Protein 6LTZ (pdb70)

Structure (mmCIF, N/CA/C/O backbone):
data_6LTZ
#
_entry.id   6LTZ
#
_cell.length_a   84.232
_cell.length_b   84.232
_cell.length_c   61.428
_cell.angle_alpha   90.000
_cell.angle_beta   90.000
_cell.angle_gamma   90.000
#
_symmetry.space_group_name_H-M   'I 4'
#
loop_
_entity.id
_entity.type
_entity.pdbx_description
1 polymer 'Putative antitoxin HigA3'
2 non-polymer GLYCEROL
3 non-polymer '4-(2-HYDROXYETHYL)-1-PIPERAZINE ETHANESULFONIC ACID'
4 non-polymer DI(HYDROXYETHYL)ETHER
5 water water
#
loop_
_atom_site.group_PDB
_atom_site.id
_atom_site.type_symbol
_atom_site.label_atom_id
_atom_site.label_alt_id
_atom_site.label_comp_id
_atom_site.label_asym_id
_atom_site.label_entity_id
_atom_site.label_seq_id
_atom_site.pdbx_PDB_ins_code
_atom_site.Cartn_x
_atom_site.Cartn_y
_atom_site.Cartn_z
_atom_site.occupancy
_atom_site.B_iso_or_equiv
_atom_site.auth_seq_id
_atom_site.auth_comp_id
_atom_site.auth_asym_id
_atom_site.auth_atom_id
_atom_site.pdbx_PDB_model_num
ATOM 1 N N . VAL A 1 36 ? -26.770 -35.543 14.524 1.00 77.59 36 VAL A N 1
ATOM 2 C CA . VAL A 1 36 ? -25.543 -34.760 14.464 1.00 81.48 36 VAL A CA 1
ATOM 3 C C . VAL A 1 36 ? -25.728 -33.530 13.567 1.00 84.56 36 VAL A C 1
ATOM 4 O O . VAL A 1 36 ? -24.944 -32.580 13.631 1.00 81.91 36 VAL A O 1
ATOM 8 N N . LEU A 1 37 ? -26.775 -33.553 12.742 1.00 88.83 37 LEU A N 1
ATOM 9 C CA . LEU A 1 37 ? -27.156 -32.403 11.917 1.00 88.96 37 LEU A CA 1
ATOM 10 C C . LEU A 1 37 ? -28.561 -31.919 12.259 1.00 87.67 37 LEU A C 1
ATOM 11 O O . LEU A 1 37 ? -29.449 -32.732 12.515 1.00 89.27 37 LEU A O 1
ATOM 16 N N . ALA A 1 38 ? -28.780 -30.606 12.251 1.00 80.39 38 ALA A N 1
ATOM 17 C CA . ALA A 1 38 ? -30.107 -30.087 12.590 1.00 77.24 38 ALA A CA 1
ATOM 18 C C . ALA A 1 38 ? -30.440 -28.785 11.870 1.00 85.84 38 ALA A C 1
ATOM 19 O O . ALA A 1 38 ? -29.858 -27.736 12.136 1.00 88.03 38 ALA A O 1
ATOM 21 N N . HIS A 1 39 ? -31.408 -28.872 10.972 1.00 85.07 39 HIS A N 1
ATOM 22 C CA . HIS A 1 39 ? -31.908 -27.725 10.242 1.00 90.88 39 HIS A CA 1
ATOM 23 C C . HIS A 1 39 ? -32.578 -26.695 11.156 1.00 87.58 39 HIS A C 1
ATOM 24 O O . HIS A 1 39 ? -32.546 -25.497 10.875 1.00 84.59 39 HIS A O 1
ATOM 31 N N . ARG A 1 40 ? -33.122 -27.172 12.274 1.00 80.94 40 ARG A N 1
ATOM 32 C CA . ARG A 1 40 ? -33.921 -26.357 13.188 1.00 73.59 40 ARG A CA 1
ATOM 33 C C . ARG A 1 40 ? -33.386 -26.356 14.640 1.00 63.69 40 ARG A C 1
ATOM 34 O O . ARG A 1 40 ? -32.875 -27.372 15.113 1.00 57.37 40 ARG A O 1
ATOM 42 N N . LEU A 1 41 ? -33.516 -25.240 15.358 1.00 54.97 41 LEU A N 1
ATOM 43 C CA . LEU A 1 41 ? -33.122 -25.232 16.768 1.00 47.14 41 LEU A CA 1
ATOM 44 C C . LEU A 1 41 ? -34.017 -26.174 17.573 1.00 45.21 41 LEU A C 1
ATOM 45 O O . LEU A 1 41 ? -33.554 -26.856 18.485 1.00 43.89 41 LEU A O 1
ATOM 50 N N . ALA A 1 42 ? -35.297 -26.213 17.216 1.00 42.51 42 ALA A N 1
ATOM 51 C CA . ALA A 1 42 ? -36.275 -27.052 17.904 1.00 44.68 42 ALA A CA 1
ATOM 52 C C . ALA A 1 42 ? -35.900 -28.536 17.873 1.00 42.54 42 ALA A C 1
ATOM 53 O O . ALA A 1 42 ? -36.072 -29.241 18.868 1.00 43.54 42 ALA A O 1
ATOM 55 N N . GLU A 1 43 ? -35.398 -28.997 16.728 1.00 48.54 43 GLU A N 1
ATOM 56 C CA . GLU A 1 43 ? -34.926 -30.374 16.558 1.00 44.42 43 GLU A CA 1
ATOM 57 C C . GLU A 1 43 ? -33.923 -30.745 17.636 1.00 51.30 43 GLU A C 1
ATOM 58 O O . GLU A 1 43 ? -34.004 -31.806 18.263 1.00 40.30 43 GLU A O 1
ATOM 64 N N . ILE A 1 44 ? -32.965 -29.844 17.812 1.00 40.41 44 ILE A N 1
ATOM 65 C CA . ILE A 1 44 ? -31.917 -29.960 18.808 1.00 52.34 44 ILE A CA 1
ATOM 66 C C . ILE A 1 44 ? -32.499 -30.066 20.216 1.00 49.09 44 ILE A C 1
ATOM 67 O O . ILE A 1 44 ? -32.166 -30.984 20.963 1.00 43.75 44 ILE A O 1
ATOM 72 N N . ARG A 1 45 ? -33.379 -29.132 20.562 1.00 35.01 45 ARG A N 1
ATOM 73 C CA . ARG A 1 45 ? -34.004 -29.110 21.882 1.00 30.66 45 ARG A CA 1
ATOM 74 C C . ARG A 1 45 ? -34.710 -30.429 22.183 1.00 33.13 45 ARG A C 1
ATOM 75 O O . ARG A 1 45 ? -34.509 -31.021 23.242 1.00 37.42 45 ARG A O 1
ATOM 83 N N .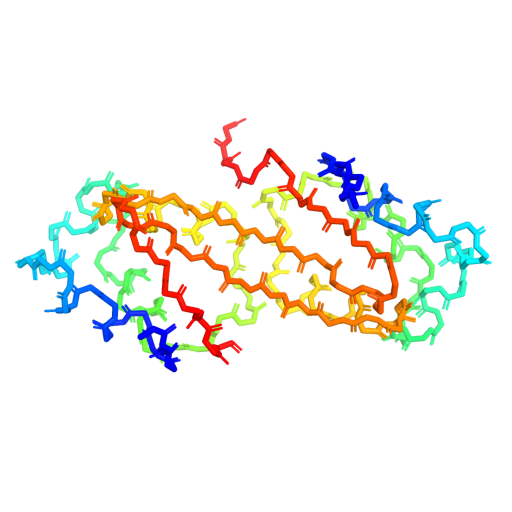 LYS A 1 46 ? -35.508 -30.902 21.231 1.00 32.69 46 LYS A N 1
ATOM 84 C CA . LYS A 1 46 ? -36.355 -32.074 21.445 1.00 42.45 46 LYS A CA 1
ATOM 85 C C . LYS A 1 46 ? -35.587 -33.395 21.532 1.00 47.47 46 LYS A C 1
ATOM 86 O O . LYS A 1 46 ? -36.078 -34.361 22.113 1.00 50.28 46 LYS A O 1
ATOM 92 N N . ALA A 1 47 ? -34.387 -33.439 20.964 1.00 47.83 47 ALA A N 1
ATOM 93 C CA . ALA A 1 47 ? -33.612 -34.678 20.939 1.00 51.95 47 ALA A CA 1
ATOM 94 C C . ALA A 1 47 ? -32.652 -34.779 22.118 1.00 51.91 47 ALA A C 1
ATOM 95 O O . ALA A 1 47 ? -32.220 -35.872 22.490 1.00 52.86 47 ALA A O 1
ATOM 97 N N . LEU A 1 48 ? -32.332 -33.612 22.676 1.00 48.31 48 LEU A N 1
ATOM 98 C CA . LEU A 1 48 ? -31.288 -33.548 23.723 1.00 51.16 48 LEU A CA 1
ATOM 99 C C . LEU A 1 48 ? -31.822 -33.388 25.136 1.00 53.62 48 LEU A C 1
ATOM 100 O O . LEU A 1 48 ? -31.050 -32.970 26.022 1.00 42.45 48 LEU A O 1
ATOM 105 N N . GLY A 1 49 ? -33.083 -33.707 25.327 1.00 43.28 49 GLY A N 1
ATOM 106 C CA . GLY A 1 49 ? -33.687 -33.566 26.632 1.00 37.22 49 GLY A CA 1
ATOM 107 C C . GLY A 1 49 ? -35.156 -33.261 26.482 1.00 34.02 49 GLY A C 1
ATOM 108 O O . GLY A 1 49 ? -35.735 -33.462 25.414 1.00 31.35 49 GLY A O 1
ATOM 109 N N . HIS A 1 50 ? -35.754 -32.758 27.552 1.00 25.28 50 HIS A N 1
ATOM 110 C CA . HIS A 1 50 ? -37.198 -32.604 27.597 1.00 23.96 50 HIS A CA 1
ATOM 111 C C . HIS A 1 50 ? -37.612 -31.175 27.893 1.00 25.21 50 HIS A C 1
ATOM 112 O O . HIS A 1 50 ? -38.733 -30.926 28.326 1.00 26.67 50 HIS A O 1
ATOM 119 N N . ALA A 1 51 ? -36.710 -30.232 27.645 1.00 23.62 51 ALA A N 1
ATOM 120 C CA . ALA A 1 51 ? -37.034 -28.826 27.850 1.00 22.74 51 ALA A CA 1
ATOM 121 C C . ALA A 1 51 ? -38.067 -28.368 26.832 1.00 23.60 51 ALA A C 1
ATOM 122 O O . ALA A 1 51 ? -37.942 -28.649 25.638 1.00 26.43 51 ALA A O 1
ATOM 124 N N . ARG A 1 52 ? -39.092 -27.673 27.317 1.00 22.62 52 ARG A N 1
ATOM 125 C CA . ARG A 1 52 ? -40.093 -27.061 26.455 1.00 19.99 52 ARG A CA 1
ATOM 126 C C . ARG A 1 52 ? -39.724 -25.605 26.233 1.00 23.88 52 ARG A C 1
ATOM 127 O O . ARG A 1 52 ? -38.787 -25.105 26.853 1.00 25.59 52 ARG A O 1
ATOM 135 N N . GLN A 1 53 ? -40.469 -24.918 25.373 1.00 23.02 53 GLN A N 1
ATOM 136 C CA . GLN A 1 53 ? -40.134 -23.546 25.003 1.00 24.22 53 GLN A CA 1
ATOM 137 C C . GLN A 1 53 ? -40.140 -22.595 26.186 1.00 26.90 53 GLN A C 1
ATOM 138 O O . GLN A 1 53 ? -39.271 -21.733 26.292 1.00 25.50 53 GLN A O 1
ATOM 144 N N . ALA A 1 54 ? -41.118 -22.749 27.074 1.00 24.11 54 ALA A N 1
ATOM 145 C CA . ALA A 1 54 ? -41.192 -21.910 28.263 1.00 29.03 54 ALA A CA 1
ATOM 146 C C . ALA A 1 54 ? -40.050 -22.213 29.235 1.00 23.10 54 ALA A C 1
ATOM 147 O O . ALA A 1 54 ? -39.612 -21.333 29.969 1.00 24.23 54 ALA A O 1
ATOM 149 N N . ASP A 1 55 ? -39.579 -23.457 29.254 1.00 23.44 55 ASP A N 1
ATOM 150 C CA . ASP A 1 55 ? -38.431 -23.804 30.094 1.00 29.19 55 ASP A CA 1
ATOM 151 C C . ASP A 1 55 ? -37.194 -23.041 29.629 1.00 23.49 55 ASP A C 1
ATOM 152 O O . ASP A 1 55 ? -36.497 -22.421 30.435 1.00 24.09 55 ASP A O 1
ATOM 157 N N . VAL A 1 56 ? -36.940 -23.084 28.324 1.00 26.02 56 VAL A N 1
ATOM 158 C CA . VAL A 1 56 ? -35.802 -22.383 27.729 1.00 22.61 56 VAL A CA 1
ATOM 159 C C . VAL A 1 56 ? -35.918 -20.870 27.894 1.00 26.78 56 VAL A C 1
ATOM 160 O O . VAL A 1 56 ? -34.934 -20.199 28.214 1.00 27.67 56 VAL A O 1
ATOM 164 N N . ALA A 1 57 ? -37.118 -20.333 27.687 1.00 25.39 57 ALA A N 1
ATOM 165 C CA . ALA A 1 57 ? -37.334 -18.897 27.842 1.00 30.78 57 ALA A CA 1
ATOM 166 C C . ALA A 1 57 ? -36.989 -18.442 29.258 1.00 27.09 57 ALA A C 1
ATOM 167 O O . ALA A 1 57 ? -36.371 -17.394 29.449 1.00 31.69 57 ALA A O 1
ATOM 169 N N . ALA A 1 58 ? -37.390 -19.236 30.247 1.00 24.47 58 ALA A N 1
ATOM 170 C CA . ALA A 1 58 ? -37.107 -18.910 31.640 1.00 25.25 58 ALA A CA 1
ATOM 171 C C . ALA A 1 58 ? -35.607 -18.960 31.916 1.00 25.73 58 ALA A C 1
ATOM 172 O O . ALA A 1 58 ? -35.067 -18.106 32.615 1.00 27.10 58 ALA A O 1
ATOM 174 N N . LEU A 1 59 ? -34.942 -19.964 31.359 1.00 25.30 59 LEU A N 1
ATOM 175 C CA . LEU A 1 59 ? -33.507 -20.127 31.557 1.00 25.03 59 LEU A CA 1
ATOM 176 C C . LEU A 1 59 ? -32.724 -18.979 30.932 1.00 27.59 59 LEU A C 1
ATOM 177 O O . LEU A 1 59 ? -31.737 -18.516 31.504 1.00 27.50 59 LEU A O 1
ATOM 182 N N . MET A 1 60 ? -33.176 -18.519 29.768 1.00 25.25 60 MET A N 1
ATOM 183 C CA . MET A 1 60 ? -32.540 -17.412 29.052 1.00 27.84 60 MET A CA 1
ATOM 184 C C . MET A 1 60 ? -32.934 -16.046 29.605 1.00 35.35 60 MET A C 1
ATOM 185 O O . MET A 1 60 ? -32.287 -15.039 29.316 1.00 35.72 60 MET A O 1
ATOM 190 N N . GLY A 1 61 ? -34.011 -16.010 30.378 1.00 30.74 61 GLY A N 1
ATOM 191 C CA . GLY A 1 61 ? -34.563 -14.752 30.845 1.00 35.43 61 GLY A CA 1
ATOM 192 C C . GLY A 1 61 ? -35.110 -13.906 29.708 1.00 47.34 61 GLY A C 1
ATOM 193 O O . GLY A 1 61 ? -34.932 -12.689 29.691 1.00 46.50 61 GLY A O 1
ATOM 194 N N . VAL A 1 62 ? -35.764 -14.553 28.745 1.00 40.42 62 VAL A N 1
ATOM 195 C CA . VAL A 1 62 ? -36.383 -13.846 27.627 1.00 39.77 62 VAL A CA 1
ATOM 196 C C . VAL A 1 62 ? -37.831 -14.282 27.439 1.00 49.91 62 VAL A C 1
ATOM 197 O O . VAL A 1 62 ? -38.301 -15.220 28.087 1.00 37.15 62 VAL A O 1
ATOM 201 N N . SER A 1 63 ? -38.528 -13.592 26.542 1.00 49.85 63 SER A N 1
ATOM 202 C CA . SER A 1 63 ? -39.907 -13.922 26.205 1.00 51.75 63 SER A CA 1
ATOM 203 C C . SER A 1 63 ? -40.003 -15.289 25.542 1.00 38.47 63 SER A C 1
ATOM 204 O O . SER A 1 63 ? -39.064 -15.736 24.887 1.00 43.61 63 SER A O 1
ATOM 207 N N . GLN A 1 64 ? -41.145 -15.948 25.700 1.00 46.09 64 GLN A N 1
ATOM 208 C CA . GLN A 1 64 ? -41.411 -17.162 24.941 1.00 45.73 64 GLN A CA 1
ATOM 209 C C . GLN A 1 64 ? -41.568 -16.829 23.466 1.00 36.30 64 GLN A C 1
ATOM 210 O O . GLN A 1 64 ? -41.291 -17.658 22.599 1.00 40.82 64 GLN A O 1
ATOM 216 N N . ALA A 1 65 ? -42.014 -15.607 23.191 1.00 45.07 65 ALA A N 1
ATOM 217 C CA . ALA A 1 65 ? -42.133 -15.128 21.823 1.00 47.92 65 ALA A CA 1
ATOM 218 C C . ALA A 1 65 ? -40.771 -15.154 21.143 1.00 47.85 65 ALA A C 1
ATOM 219 O O . ALA A 1 65 ? -40.622 -15.709 20.052 1.00 49.24 65 ALA A O 1
ATOM 221 N N . ARG A 1 66 ? -39.776 -14.568 21.804 1.00 48.43 66 ARG A N 1
ATOM 222 C CA . ARG A 1 66 ? -38.413 -14.559 21.288 1.00 46.86 66 ARG A CA 1
ATOM 223 C C . ARG A 1 66 ? -37.913 -15.977 21.026 1.00 40.45 66 ARG A C 1
ATOM 224 O O . ARG A 1 66 ? -37.307 -16.243 19.990 1.00 44.85 66 ARG A O 1
ATOM 232 N N . VAL A 1 67 ? -38.182 -16.890 21.957 1.00 40.31 67 VAL A N 1
ATOM 233 C CA . VAL A 1 67 ? -37.758 -18.278 21.795 1.00 34.85 67 VAL A CA 1
ATOM 234 C C . VAL A 1 67 ? -38.492 -18.910 20.619 1.00 34.88 67 VAL A C 1
ATOM 235 O O . VAL A 1 67 ? -37.917 -19.680 19.850 1.00 32.23 67 VAL A O 1
ATOM 239 N N . SER A 1 68 ? -39.767 -18.567 20.485 1.00 43.97 68 SER A N 1
ATOM 240 C CA . SER A 1 68 ? -40.579 -19.082 19.395 1.00 40.88 68 SER A CA 1
ATOM 241 C C . SER A 1 68 ? -40.022 -18.606 18.058 1.00 37.57 68 SER A C 1
ATOM 242 O O . SER A 1 68 ? -39.866 -19.394 17.126 1.00 40.52 68 SER A O 1
ATOM 245 N N . LYS A 1 69 ? -39.703 -17.319 17.974 1.00 46.56 69 LYS A N 1
ATOM 246 C CA . LYS A 1 69 ? -39.130 -16.770 16.749 1.00 50.87 69 LYS A CA 1
ATOM 247 C C . LYS A 1 69 ? -37.761 -17.372 16.458 1.00 42.99 69 LYS A C 1
ATOM 248 O O . LYS A 1 69 ? -37.390 -17.545 15.301 1.00 54.43 69 LYS A O 1
ATOM 254 N N . LEU A 1 70 ? -37.018 -17.698 17.511 1.00 41.70 70 LEU A N 1
ATOM 255 C CA . LEU A 1 70 ? -35.721 -18.349 17.363 1.00 39.39 70 LEU A CA 1
ATOM 256 C C . LEU A 1 70 ? -35.845 -19.704 16.682 1.00 52.62 70 LEU A C 1
ATOM 257 O O . LEU A 1 70 ? -35.063 -20.044 15.793 1.00 47.97 70 LEU A O 1
ATOM 262 N N . GLU A 1 71 ? -36.829 -20.483 17.114 1.00 42.21 71 GLU A N 1
ATOM 263 C CA . GLU A 1 71 ? -36.958 -21.856 16.651 1.00 46.11 71 GLU A CA 1
ATOM 264 C C . GLU A 1 71 ? -37.721 -21.952 15.339 1.00 42.20 71 GLU A C 1
ATOM 265 O O . GLU A 1 71 ? -37.623 -22.952 14.631 1.00 58.38 71 GLU A O 1
ATOM 271 N N . SER A 1 72 ? -38.479 -20.911 15.016 1.00 43.95 72 SER A N 1
ATOM 272 C CA . SER A 1 72 ? -39.299 -20.928 13.811 1.00 64.32 72 SER A CA 1
ATOM 273 C C . SER A 1 72 ? -38.683 -20.076 12.712 1.00 63.13 72 SER A C 1
ATOM 274 O O . SER A 1 72 ? -38.468 -20.544 11.593 1.00 68.68 72 SER A O 1
ATOM 277 N N . GLY A 1 73 ? -38.395 -18.823 13.045 1.00 50.92 73 GLY A N 1
ATOM 278 C CA . GLY A 1 73 ? -37.939 -17.858 12.067 1.00 66.27 73 GLY A CA 1
ATOM 279 C C . GLY A 1 73 ? -36.548 -18.107 11.524 1.00 57.62 73 GLY A C 1
ATOM 280 O O . GLY A 1 73 ? -35.873 -19.068 11.889 1.00 63.17 73 GLY A O 1
ATOM 281 N N . ASP A 1 74 ? -36.127 -17.222 10.632 1.00 62.92 74 ASP A N 1
ATOM 282 C CA . ASP A 1 74 ? -34.795 -17.269 10.056 1.00 63.66 74 ASP A CA 1
ATOM 283 C C . ASP A 1 74 ? -33.785 -16.622 11.004 1.00 53.96 74 ASP A C 1
ATOM 284 O O . ASP A 1 74 ? -34.044 -15.559 11.570 1.00 53.40 74 ASP A O 1
ATOM 289 N N . LEU A 1 75 ? -32.639 -17.274 11.181 1.00 42.61 75 LEU A N 1
ATOM 290 C CA . LEU A 1 75 ? -31.648 -16.842 12.163 1.00 44.15 75 LEU A CA 1
ATOM 291 C C . LEU A 1 75 ? -30.671 -15.782 11.659 1.00 41.79 75 LEU A C 1
ATOM 292 O O . LEU A 1 75 ? -29.693 -15.480 12.339 1.00 33.48 75 LEU A O 1
ATOM 297 N N . SER A 1 76 ? -30.927 -15.221 10.480 1.00 37.00 76 SER A N 1
ATOM 298 C CA . SER A 1 76 ? -29.992 -14.277 9.871 1.00 36.41 76 SER A CA 1
ATOM 299 C C . SER A 1 76 ? -29.762 -13.040 10.722 1.00 29.78 76 SER A C 1
ATOM 300 O O . SER A 1 76 ? -28.665 -12.488 10.727 1.00 32.61 76 SER A O 1
ATOM 303 N N . HIS A 1 77 ? -30.792 -12.595 11.436 1.00 25.38 77 HIS A N 1
ATOM 304 C CA . HIS A 1 77 ? -30.663 -11.382 12.229 1.00 25.21 77 HIS A CA 1
ATOM 305 C C . HIS A 1 77 ? -30.536 -11.691 13.722 1.00 29.03 77 HIS A C 1
ATOM 306 O O . HIS A 1 77 ? -30.677 -10.809 14.567 1.00 37.02 77 HIS A O 1
ATOM 313 N N . THR A 1 78 ? -30.244 -12.946 14.034 1.00 28.50 78 THR A N 1
ATOM 314 C CA . THR A 1 78 ? -30.027 -13.359 15.419 1.00 28.13 78 THR A CA 1
ATOM 315 C C . THR A 1 78 ? -28.577 -13.113 15.831 1.00 26.31 78 THR A C 1
ATOM 316 O O . THR A 1 78 ? -27.650 -13.515 15.124 1.00 24.08 78 THR A O 1
ATOM 320 N N . GLU A 1 79 ? -28.3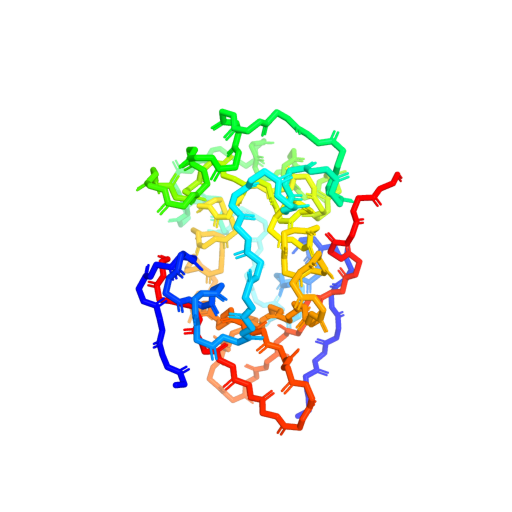81 -12.440 16.964 1.00 22.29 79 GLU A N 1
ATOM 321 C CA . GLU A 1 79 ? -27.033 -12.169 17.458 1.00 29.51 79 GLU A CA 1
ATOM 322 C C . GLU A 1 79 ? -26.361 -13.447 17.957 1.00 28.74 79 GLU A C 1
ATOM 323 O O . GLU A 1 79 ? -27.024 -14.339 18.490 1.00 23.27 79 GLU A O 1
ATOM 329 N N . LEU A 1 80 ? -25.045 -13.526 17.784 1.00 20.77 80 LEU A N 1
ATOM 330 C CA . LEU A 1 80 ? -24.272 -14.679 18.245 1.00 21.11 80 LEU A CA 1
ATOM 331 C C . LEU A 1 80 ? -24.525 -14.976 19.720 1.00 23.42 80 LEU A C 1
ATOM 332 O O . LEU A 1 80 ? -24.682 -16.133 20.109 1.00 24.06 80 LEU A O 1
ATOM 337 N N . GLY A 1 81 ? -24.561 -13.922 20.533 1.00 25.25 81 GLY A N 1
ATOM 338 C CA . GLY A 1 81 ? -24.771 -14.066 21.962 1.00 26.12 81 GLY A CA 1
ATOM 339 C C . GLY A 1 81 ? -26.128 -14.640 22.316 1.00 26.54 81 GLY A C 1
ATOM 340 O O . GLY A 1 81 ? -26.291 -15.264 23.361 1.00 25.65 81 GLY A O 1
ATOM 341 N N . THR A 1 82 ? -27.112 -14.421 21.451 1.00 24.19 82 THR A N 1
ATOM 342 C CA . THR A 1 82 ? -28.446 -14.964 21.678 1.00 25.86 82 THR A CA 1
ATOM 343 C C . THR A 1 82 ? -28.451 -16.462 21.409 1.00 26.00 82 THR A C 1
ATOM 344 O O . THR A 1 82 ? -29.015 -17.244 22.181 1.00 23.12 82 THR A O 1
ATOM 348 N N . LEU A 1 83 ? -27.794 -16.866 20.326 1.00 21.39 83 LEU A N 1
ATOM 349 C CA . LEU A 1 83 ? -27.634 -18.281 20.032 1.00 19.09 83 LEU A CA 1
ATOM 350 C C . LEU A 1 83 ? -26.814 -18.960 21.129 1.00 27.37 83 LEU A C 1
ATOM 351 O O . LEU A 1 83 ? -27.101 -20.093 21.517 1.00 21.04 83 LEU A O 1
ATOM 356 N N . GLN A 1 84 ? -25.799 -18.263 21.632 1.00 23.16 84 GLN A N 1
ATOM 357 C CA . GLN A 1 84 ? -24.968 -18.808 22.710 1.00 24.69 84 GLN A CA 1
ATOM 358 C C . GLN A 1 84 ? -25.827 -19.119 23.934 1.00 21.67 84 GLN A C 1
ATOM 359 O O . GLN A 1 84 ? -25.690 -20.175 24.551 1.00 22.68 84 GLN A O 1
ATOM 365 N N . ALA A 1 85 ? -26.725 -18.194 24.259 1.00 20.61 85 ALA A N 1
ATOM 366 C CA . ALA A 1 85 ? -27.571 -18.296 25.444 1.00 20.70 85 ALA A CA 1
ATOM 367 C C . ALA A 1 85 ? -28.602 -19.407 25.311 1.00 26.58 85 ALA A C 1
ATOM 368 O O . ALA A 1 85 ? -28.936 -20.087 26.286 1.00 23.06 85 ALA A O 1
ATOM 370 N N . TYR A 1 86 ? -29.113 -19.573 24.098 1.00 22.47 86 TYR A N 1
ATOM 371 C CA . TYR A 1 86 ? -30.078 -20.617 23.806 1.00 21.34 86 TYR A CA 1
ATOM 372 C C . TYR A 1 86 ? -29.438 -21.993 23.979 1.00 28.79 86 TYR A C 1
ATOM 373 O O . TYR A 1 86 ? -29.971 -22.847 24.682 1.00 20.59 86 TYR A O 1
ATOM 382 N N . VAL A 1 87 ? -28.288 -22.204 23.342 1.00 21.14 87 VAL A N 1
ATOM 383 C CA . VAL A 1 87 ? -27.585 -23.476 23.463 1.00 20.01 87 VAL A CA 1
ATOM 384 C C . VAL A 1 87 ? -27.171 -23.728 24.915 1.00 21.31 87 VAL A C 1
ATOM 385 O O . VAL A 1 87 ? -27.261 -24.852 25.405 1.00 23.83 87 VAL A O 1
ATOM 389 N N . ALA A 1 88 ? -26.745 -22.678 25.611 1.00 19.35 88 ALA A N 1
ATOM 390 C CA . ALA A 1 88 ? -26.361 -22.812 27.014 1.00 20.18 88 ALA A CA 1
ATOM 391 C C . ALA A 1 88 ? -27.545 -23.241 27.883 1.00 20.86 88 ALA A C 1
ATOM 392 O O . ALA A 1 88 ? -27.390 -24.023 28.823 1.00 19.84 88 ALA A O 1
ATOM 394 N N . ALA A 1 89 ? -28.729 -22.734 27.566 1.00 21.54 89 ALA A N 1
ATOM 395 C CA . ALA A 1 89 ? -29.921 -23.077 28.335 1.00 22.97 89 ALA A CA 1
ATOM 396 C C . ALA A 1 89 ? -30.295 -24.544 28.132 1.00 23.22 89 ALA A C 1
ATOM 397 O O . ALA A 1 89 ? -30.878 -25.175 29.014 1.00 21.72 89 ALA A O 1
ATOM 399 N N . LEU A 1 90 ? -29.946 -25.089 26.970 1.00 21.16 90 LEU A N 1
ATOM 400 C CA . LEU A 1 90 ? -30.164 -26.503 26.690 1.00 21.71 90 LEU A CA 1
ATOM 401 C C . LEU A 1 90 ? -29.109 -27.386 27.365 1.00 21.17 90 LEU A C 1
ATOM 402 O O . LEU A 1 90 ? -29.173 -28.606 27.288 1.00 21.33 90 LEU A O 1
ATOM 407 N N . GLY A 1 91 ? -28.141 -26.762 28.025 1.00 21.89 91 GLY A N 1
ATOM 408 C CA . GLY A 1 91 ? -27.092 -27.497 28.716 1.00 18.19 91 GLY A CA 1
ATOM 409 C C . GLY A 1 91 ? -25.869 -27.750 27.853 1.00 24.35 91 GLY A C 1
ATOM 410 O O . GLY A 1 91 ? -24.967 -28.502 28.233 1.00 22.09 91 GLY A O 1
ATOM 411 N N . GLY A 1 92 ? -25.828 -27.123 26.684 1.00 24.26 92 GLY A N 1
ATOM 412 C CA . GLY A 1 92 ? -24.721 -27.335 25.768 1.00 24.45 92 GLY A CA 1
ATOM 413 C C . GLY A 1 92 ? -23.745 -26.182 25.669 1.00 27.94 92 GLY A C 1
ATOM 414 O O . GLY A 1 92 ? -23.867 -25.191 26.380 1.00 20.82 92 GLY A O 1
ATOM 415 N N . HIS A 1 93 ? -22.767 -26.327 24.779 1.00 26.93 93 HIS A N 1
ATOM 416 C CA . HIS A 1 93 ? -21.743 -25.307 24.574 1.00 24.77 93 HIS A CA 1
ATOM 417 C C . HIS A 1 93 ? -21.618 -24.985 23.088 1.00 25.81 93 HIS A C 1
ATOM 418 O O . HIS A 1 93 ? -21.295 -25.854 22.278 1.00 30.08 93 HIS A O 1
ATOM 425 N N . LEU A 1 94 ? -21.892 -23.734 22.741 1.00 25.24 94 LEU A N 1
ATOM 426 C CA . LEU A 1 94 ? -21.820 -23.295 21.358 1.00 23.26 94 LEU A CA 1
ATOM 427 C C . LEU A 1 94 ? -20.378 -23.089 20.927 1.00 23.74 94 LEU A C 1
ATOM 428 O O . LEU A 1 94 ? -19.599 -22.452 21.633 1.00 25.45 94 LEU A O 1
ATOM 433 N N . ARG A 1 95 ? -20.029 -23.631 19.767 1.00 25.87 95 ARG A N 1
ATOM 434 C CA . ARG A 1 95 ? -18.750 -23.315 19.140 1.00 29.28 95 ARG A CA 1
ATOM 435 C C . ARG A 1 95 ? -18.991 -22.875 17.709 1.00 25.65 95 ARG A C 1
ATOM 436 O O . ARG A 1 95 ? -19.799 -23.466 16.995 1.00 28.53 95 ARG A O 1
ATOM 444 N N . ILE A 1 96 ? -18.295 -21.819 17.306 1.00 25.32 96 ILE A N 1
ATOM 445 C CA . ILE A 1 96 ? -18.365 -21.341 15.935 1.00 24.62 96 ILE A CA 1
ATOM 446 C C . ILE A 1 96 ? -16.963 -21.319 15.353 1.00 23.93 96 ILE A C 1
ATOM 447 O O . ILE A 1 96 ? -16.038 -20.747 15.928 1.00 23.80 96 ILE A O 1
ATOM 452 N N . VAL A 1 97 ? -16.820 -21.968 14.211 1.00 24.62 97 VAL A N 1
ATOM 453 C CA . VAL A 1 97 ? -15.531 -22.092 13.565 1.00 31.87 97 VAL A CA 1
ATOM 454 C C . VAL A 1 97 ? -15.625 -21.545 12.148 1.00 25.37 97 VAL A C 1
ATOM 455 O O . VAL A 1 97 ? -16.524 -21.916 11.393 1.00 28.72 97 VAL A O 1
ATOM 459 N N . ALA A 1 98 ? -14.720 -20.636 11.803 1.00 25.73 98 ALA A N 1
ATOM 460 C CA . ALA A 1 98 ? -14.614 -20.166 10.427 1.00 20.73 98 ALA A CA 1
ATOM 461 C C . ALA A 1 98 ? -13.606 -21.045 9.709 1.00 24.41 98 ALA A C 1
ATOM 462 O O . ALA A 1 98 ? -12.420 -21.022 10.030 1.00 23.99 98 ALA A O 1
ATOM 464 N N . GLU A 1 99 ? -14.078 -21.841 8.757 1.00 24.39 99 GLU A N 1
ATOM 465 C CA . GLU A 1 99 ? -13.205 -22.800 8.097 1.00 29.18 99 GLU A CA 1
ATOM 466 C C . GLU A 1 99 ? -12.644 -22.242 6.796 1.00 27.60 99 GLU A C 1
ATOM 467 O O . GLU A 1 99 ? -13.393 -21.830 5.916 1.00 23.17 99 GLU A O 1
ATOM 473 N N . PHE A 1 100 ? -11.319 -22.231 6.689 1.00 24.59 100 PHE A N 1
ATOM 474 C CA . PHE A 1 100 ? -10.652 -21.664 5.521 1.00 26.53 100 PHE A CA 1
ATOM 475 C C . PHE A 1 100 ? -9.733 -22.686 4.845 1.00 31.31 100 PHE A C 1
ATOM 476 O O . PHE A 1 100 ? -8.572 -22.394 4.549 1.00 28.79 100 PHE A O 1
ATOM 484 N N . GLY A 1 101 ? -10.260 -23.881 4.594 1.00 28.26 101 GLY A N 1
ATOM 485 C CA . GLY A 1 101 ? -9.474 -24.948 4.002 1.00 30.86 101 GLY A CA 1
ATOM 486 C C . GLY A 1 101 ? -8.410 -25.465 4.952 1.00 32.83 101 GLY A C 1
ATOM 487 O O . GLY A 1 101 ? -8.729 -26.063 5.978 1.00 33.78 101 GLY A O 1
ATOM 488 N N . GLU A 1 102 ? -7.142 -25.232 4.618 1.00 36.37 102 GLU A N 1
ATOM 489 C CA . GLU A 1 102 ? -6.033 -25.718 5.440 1.00 32.68 102 GLU A CA 1
ATOM 490 C C . GLU A 1 102 ? -5.930 -24.956 6.752 1.00 45.53 102 GLU A C 1
ATOM 491 O O . GLU A 1 102 ? -5.256 -25.395 7.684 1.00 52.85 102 GLU A O 1
ATOM 497 N N . ASN A 1 103 ? -6.592 -23.806 6.816 1.00 30.94 103 ASN A N 1
ATOM 498 C CA . ASN A 1 103 ? -6.556 -22.981 8.010 1.00 24.46 103 ASN A CA 1
ATOM 499 C C . ASN A 1 103 ? -7.935 -22.810 8.626 1.00 32.29 103 ASN A C 1
ATOM 500 O O . ASN A 1 103 ? -8.953 -22.890 7.941 1.00 27.72 103 ASN A O 1
ATOM 505 N N . THR A 1 104 ? -7.947 -22.555 9.926 1.00 30.51 104 THR A N 1
ATOM 506 C CA . THR A 1 104 ? -9.173 -22.533 10.699 1.00 32.55 104 THR A CA 1
ATOM 507 C C . THR A 1 104 ? -9.121 -21.426 11.742 1.00 33.17 104 THR A C 1
ATOM 508 O O . THR A 1 104 ? -8.092 -21.218 12.375 1.00 33.81 104 THR A O 1
ATOM 512 N N . VAL A 1 105 ? -10.225 -20.706 11.911 1.00 27.80 105 VAL A N 1
ATOM 513 C CA . VAL A 1 105 ? -10.314 -19.697 12.957 1.00 22.08 105 VAL A CA 1
ATOM 514 C C . VAL A 1 105 ? -11.503 -19.983 13.869 1.00 33.15 105 VAL A C 1
ATOM 515 O O . VAL A 1 105 ? -12.645 -19.999 13.416 1.00 28.14 105 VAL A O 1
ATOM 519 N N . GLU A 1 106 ? -11.243 -20.216 15.149 1.00 28.62 106 GLU A N 1
ATOM 520 C CA . GLU A 1 106 ? -12.343 -20.423 16.083 1.00 25.95 106 GLU A CA 1
ATOM 521 C C . GLU A 1 106 ? -12.671 -19.137 16.822 1.00 26.15 106 GLU A C 1
ATOM 522 O O . GLU A 1 106 ? -11.789 -18.447 17.332 1.00 29.75 106 GLU A O 1
ATOM 528 N N . LEU A 1 107 ? -13.956 -18.816 16.865 1.00 22.82 107 LEU A N 1
ATOM 529 C CA . LEU A 1 107 ? -14.423 -17.617 17.540 1.00 22.67 107 LEU A CA 1
ATOM 530 C C . LEU A 1 107 ? -14.565 -17.878 19.032 1.00 26.84 107 LEU A C 1
ATOM 531 O O . LEU A 1 107 ? -15.040 -18.935 19.442 1.00 37.71 107 LEU A O 1
ATOM 536 N N . THR A 1 108 ? -14.151 -16.909 19.835 1.00 29.12 108 THR A N 1
ATOM 537 C CA . THR A 1 108 ? -14.334 -16.971 21.276 1.00 34.94 108 THR A CA 1
ATOM 538 C C . THR A 1 108 ? -15.115 -15.740 21.703 1.00 30.11 108 THR A C 1
ATOM 539 O O . THR A 1 108 ? -15.443 -14.902 20.869 1.00 42.01 108 THR A O 1
ATOM 543 N N . ALA A 1 109 ? -15.418 -15.639 22.995 1.00 38.27 109 ALA A N 1
ATOM 544 C CA . ALA A 1 109 ? -16.183 -14.513 23.539 1.00 44.92 109 ALA A CA 1
ATOM 545 C C . ALA A 1 109 ? -17.556 -14.379 22.881 1.00 36.47 109 ALA A C 1
ATOM 546 O O . ALA A 1 109 ? -18.013 -13.272 22.597 1.00 41.48 109 ALA A O 1
ATOM 548 N N . LEU A 1 110 ? -18.216 -15.506 22.642 1.00 38.96 110 LEU A N 1
ATOM 549 C CA . LEU A 1 110 ? -19.530 -15.488 22.003 1.00 30.65 110 LEU A CA 1
ATOM 550 C C . LEU A 1 110 ? -20.635 -15.095 22.975 1.00 36.72 110 LEU A C 1
ATOM 551 O O . LEU A 1 110 ? -21.752 -14.789 22.562 1.00 33.94 110 LEU A O 1
ATOM 556 N N . GLU A 1 111 ? -20.325 -15.103 24.266 1.00 39.97 111 GLU A N 1
ATOM 557 C CA . GLU A 1 111 ? -21.334 -14.822 25.282 1.00 38.08 111 GLU A CA 1
ATOM 558 C C . GLU A 1 111 ? -21.551 -13.322 25.488 1.00 41.30 111 GLU A C 1
ATOM 559 O O . GLU A 1 111 ? -20.596 -12.547 25.530 1.00 43.25 111 GLU A O 1
ATOM 565 N N . HIS A 1 112 ? -22.817 -12.924 25.603 1.00 35.02 112 HIS A N 1
ATOM 566 C CA . HIS A 1 112 ? -23.183 -11.568 26.006 1.00 46.11 112 HIS A CA 1
ATOM 567 C C . HIS A 1 112 ? -22.695 -11.248 27.419 1.00 52.63 112 HIS A C 1
ATOM 568 O O . HIS A 1 112 ? -22.563 -12.149 28.249 1.00 51.98 112 HIS A O 1
ATOM 575 N N . HIS A 1 113 ? -22.425 -9.964 27.662 1.00 61.68 113 HIS A N 1
ATOM 576 C CA . HIS A 1 113 ? -22.404 -9.363 29.003 1.00 77.81 113 HIS A CA 1
ATOM 577 C C . HIS A 1 113 ? -21.956 -7.912 28.904 1.00 70.60 113 HIS A C 1
ATOM 578 O O . HIS A 1 113 ? -20.776 -7.632 28.707 1.00 70.83 113 HIS A O 1
ATOM 585 N N . ASP B 1 34 ? -4.403 -26.622 13.447 1.00 82.88 34 ASP B N 1
ATOM 586 C CA . ASP B 1 34 ? -4.471 -25.898 14.711 1.00 84.79 34 ASP B CA 1
ATOM 587 C C . ASP B 1 34 ? -5.104 -24.525 14.512 1.00 77.39 34 ASP B C 1
ATOM 588 O O . ASP B 1 34 ? -4.481 -23.611 13.968 1.00 65.50 34 ASP B O 1
ATOM 593 N N . ALA B 1 35 ? -6.349 -24.398 14.956 1.00 70.31 35 ALA B N 1
ATOM 594 C CA . ALA B 1 35 ? -7.108 -23.166 14.809 1.00 55.22 35 ALA B CA 1
ATOM 595 C C . ALA B 1 35 ? -6.470 -21.999 15.556 1.00 61.94 35 ALA B C 1
ATOM 596 O O . ALA B 1 35 ? -5.976 -22.161 16.673 1.00 58.94 35 ALA B O 1
ATOM 598 N N . VAL B 1 36 ? -6.480 -20.825 14.934 1.00 46.24 36 VAL B N 1
ATOM 599 C CA . VAL B 1 36 ? -6.152 -19.600 15.644 1.00 42.45 36 VAL B CA 1
ATOM 600 C C . VAL B 1 36 ? -7.437 -19.114 16.307 1.00 37.21 36 VAL B C 1
ATOM 601 O O . VAL B 1 36 ? -8.533 -19.435 15.847 1.00 37.28 36 VAL B O 1
ATOM 605 N N . LEU B 1 37 ? -7.313 -18.364 17.394 1.00 38.45 37 LEU B N 1
ATOM 606 C CA . LEU B 1 37 ? -8.494 -17.894 18.109 1.00 46.24 37 LEU B CA 1
ATOM 607 C C . LEU B 1 37 ? -8.811 -16.446 17.765 1.00 44.41 37 LEU B C 1
ATOM 608 O O . LEU B 1 37 ? -7.916 -15.603 17.697 1.00 44.08 37 LEU B O 1
ATOM 613 N N . ALA B 1 38 ? -10.092 -16.165 17.550 1.00 31.99 38 ALA B N 1
ATOM 614 C CA . ALA B 1 38 ? -10.538 -14.804 17.288 1.00 31.74 38 ALA B CA 1
ATOM 615 C C . ALA B 1 38 ? -11.551 -14.359 18.334 1.00 33.28 38 ALA B C 1
ATOM 616 O O . ALA B 1 38 ? -12.604 -14.975 18.494 1.00 35.67 38 ALA B O 1
ATOM 618 N N . HIS B 1 39 ? -11.222 -13.288 19.048 1.00 36.28 39 HIS B N 1
ATOM 619 C CA . HIS B 1 39 ? -12.128 -12.700 20.027 1.00 36.75 39 HIS B CA 1
ATOM 620 C C . HIS B 1 39 ? -12.907 -11.568 19.375 1.00 35.86 39 HIS B C 1
ATOM 621 O O . HIS B 1 39 ? -13.910 -11.095 19.905 1.00 34.56 39 HIS B O 1
ATOM 628 N N . ARG B 1 40 ? -12.423 -11.138 18.215 1.00 34.37 40 ARG B N 1
ATOM 629 C CA . ARG B 1 40 ? -12.997 -10.011 17.499 1.00 32.75 40 ARG B CA 1
ATOM 630 C C . ARG B 1 40 ? -13.138 -10.351 16.024 1.00 25.72 40 ARG B C 1
ATOM 631 O O . ARG B 1 40 ? -12.359 -11.134 15.484 1.00 26.13 40 ARG B O 1
ATOM 639 N N . LEU B 1 41 ? -14.131 -9.751 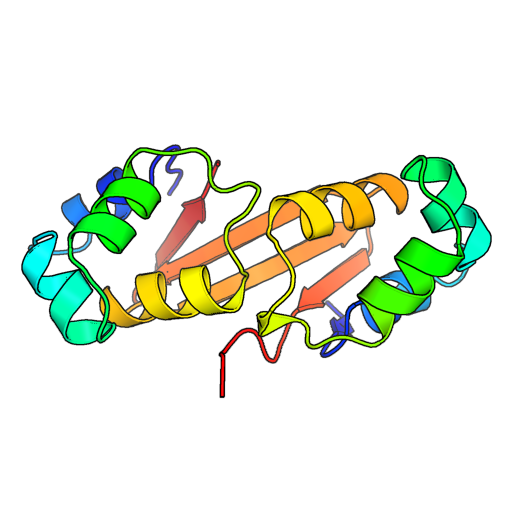15.379 1.00 27.78 41 LEU B N 1
ATOM 640 C CA . LEU B 1 41 ? -14.399 -10.006 13.968 1.00 26.90 41 LEU B CA 1
ATOM 641 C C . LEU B 1 41 ? -13.167 -9.766 13.096 1.00 28.25 41 LEU B C 1
ATOM 642 O O . LEU B 1 41 ? -12.817 -10.595 12.259 1.00 25.73 41 LEU B O 1
ATOM 647 N N . ALA B 1 42 ? -12.498 -8.637 13.313 1.00 27.19 42 ALA B N 1
ATOM 648 C CA . ALA B 1 42 ? -11.328 -8.274 12.513 1.00 27.00 42 ALA B CA 1
ATOM 649 C C . ALA B 1 42 ? -10.211 -9.313 12.612 1.00 27.07 42 ALA B C 1
ATOM 650 O O . ALA B 1 42 ? -9.430 -9.484 11.682 1.00 23.47 42 ALA B O 1
ATOM 652 N N . GLU B 1 43 ? -10.146 -10.027 13.733 1.00 22.02 43 GLU B N 1
ATOM 653 C CA . GLU B 1 43 ? -9.105 -11.030 13.914 1.00 21.68 43 GLU B CA 1
ATOM 654 C C . GLU B 1 43 ? -9.304 -12.233 12.995 1.00 23.76 43 GLU B C 1
ATOM 655 O O . GLU B 1 43 ? -8.354 -12.951 12.692 1.00 23.14 43 GLU B O 1
ATOM 661 N N . ILE B 1 44 ? -10.535 -12.451 12.543 1.00 24.63 44 ILE B N 1
ATOM 662 C CA . ILE 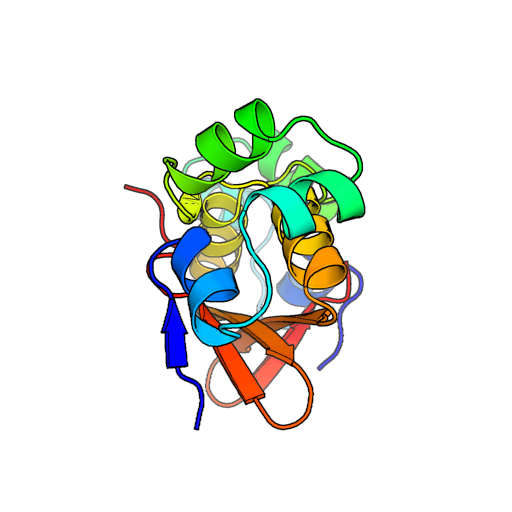B 1 44 ? -10.787 -13.500 11.558 1.00 18.75 44 ILE B CA 1
ATOM 663 C C . ILE B 1 44 ? -10.096 -13.147 10.244 1.00 22.54 44 ILE B C 1
ATOM 664 O O . ILE B 1 44 ? -9.365 -13.952 9.662 1.00 23.61 44 ILE B O 1
ATOM 669 N N . ARG B 1 45 ? -10.336 -11.925 9.786 1.00 21.10 45 ARG B N 1
ATOM 670 C CA . ARG B 1 45 ? -9.717 -11.410 8.569 1.00 22.25 45 ARG B CA 1
ATOM 671 C C . ARG B 1 45 ? -8.190 -11.372 8.676 1.00 24.72 45 ARG B C 1
ATOM 672 O O . ARG B 1 45 ? -7.476 -11.811 7.771 1.00 22.71 45 ARG B O 1
ATOM 680 N N . LYS B 1 46 ? -7.688 -10.862 9.796 1.00 25.14 46 LYS B N 1
ATOM 681 C CA . LYS B 1 46 ? -6.248 -10.714 9.979 1.00 25.73 46 LYS B CA 1
ATOM 682 C C . LYS B 1 46 ? -5.536 -12.063 9.995 1.00 29.85 46 LYS B C 1
ATOM 683 O O . LYS B 1 46 ? -4.374 -12.157 9.619 1.00 32.89 46 LYS B O 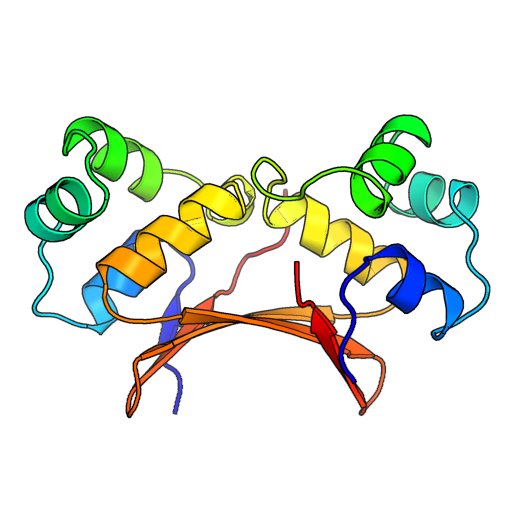1
ATOM 689 N N . ALA B 1 47 ? -6.240 -13.111 10.410 1.00 29.18 47 ALA B N 1
ATOM 690 C CA . ALA B 1 47 ? -5.673 -14.455 10.413 1.00 24.10 47 ALA B CA 1
ATOM 691 C C . ALA B 1 47 ? -5.330 -14.946 9.004 1.00 26.84 47 ALA B C 1
ATOM 692 O O . ALA B 1 47 ? -4.435 -15.776 8.840 1.00 26.15 47 ALA B O 1
ATOM 694 N N . LEU B 1 48 ? -6.042 -14.444 7.996 1.00 26.68 48 LEU B N 1
ATOM 695 C CA . LEU B 1 48 ? -5.776 -14.834 6.608 1.00 26.45 48 LEU B CA 1
ATOM 696 C C . LEU B 1 48 ? -4.646 -14.023 5.986 1.00 22.64 48 LEU B C 1
ATOM 697 O O . LEU B 1 48 ? -3.962 -14.503 5.084 1.00 26.59 48 LEU B O 1
ATOM 702 N N . GLY B 1 49 ? -4.486 -12.786 6.448 1.00 24.64 49 GLY B N 1
ATOM 703 C CA . GLY B 1 49 ? -3.353 -11.958 6.078 1.00 32.91 49 GLY B CA 1
ATOM 704 C C . GLY B 1 49 ? -3.503 -11.139 4.806 1.00 34.52 49 GLY B C 1
ATOM 705 O O . GLY B 1 49 ? -3.142 -9.961 4.779 1.00 33.21 49 GLY B O 1
ATOM 706 N N . HIS B 1 50 ? -4.020 -11.756 3.750 1.00 32.05 50 HIS B N 1
ATOM 707 C CA . HIS B 1 50 ? -4.037 -11.107 2.437 1.00 35.55 50 HIS B CA 1
ATOM 708 C C . HIS B 1 50 ? -5.243 -10.192 2.246 1.00 48.04 50 HIS B C 1
ATOM 709 O O . HIS B 1 50 ? -5.158 -9.176 1.555 1.00 39.63 50 HIS B O 1
ATOM 716 N N . ALA B 1 51 ? -6.364 -10.548 2.863 1.00 28.50 51 ALA B N 1
ATOM 717 C CA . ALA B 1 51 ? -7.598 -9.792 2.679 1.00 27.86 51 ALA B CA 1
ATOM 718 C C . ALA B 1 51 ? -7.594 -8.509 3.497 1.00 24.50 51 ALA B C 1
ATOM 719 O O . ALA B 1 51 ? -7.625 -8.548 4.722 1.00 28.71 51 ALA B O 1
ATOM 721 N N . ARG B 1 52 ? -7.551 -7.372 2.810 1.00 25.96 52 ARG B N 1
ATOM 722 C CA . ARG B 1 52 ? -7.624 -6.076 3.473 1.00 27.29 52 ARG B CA 1
ATOM 723 C C . ARG B 1 52 ? -9.061 -5.756 3.852 1.00 28.40 52 ARG B C 1
ATOM 724 O O . ARG B 1 52 ? -9.995 -6.384 3.355 1.00 25.82 52 ARG B O 1
ATOM 732 N N . GLN B 1 53 ? -9.237 -4.772 4.723 1.00 20.88 53 GLN B N 1
ATOM 733 C CA . GLN B 1 53 ? -10.573 -4.347 5.118 1.00 28.48 53 GLN B CA 1
ATOM 734 C C . GLN B 1 53 ? -11.398 -3.909 3.908 1.00 23.50 53 GLN B C 1
ATOM 735 O O . GLN B 1 53 ? -12.591 -4.195 3.822 1.00 20.50 53 GLN B O 1
ATOM 741 N N . ALA B 1 54 ? -10.755 -3.212 2.974 1.00 24.01 54 ALA B N 1
ATOM 742 C CA . ALA B 1 54 ? -11.420 -2.769 1.758 1.00 23.90 54 ALA B CA 1
ATOM 743 C C . ALA B 1 54 ? -11.835 -3.955 0.893 1.00 22.78 54 ALA B C 1
ATOM 744 O O . ALA B 1 54 ? -12.885 -3.928 0.252 1.00 21.32 54 ALA B O 1
ATOM 746 N N . ASP B 1 55 ? -11.001 -4.990 0.874 1.00 20.44 55 ASP B N 1
ATOM 747 C CA . ASP B 1 55 ? -11.276 -6.187 0.084 1.00 23.41 55 ASP B CA 1
ATOM 748 C C . ASP B 1 55 ? -12.550 -6.872 0.559 1.00 23.60 55 ASP B C 1
ATOM 749 O O . ASP B 1 55 ? -13.425 -7.191 -0.237 1.00 18.91 55 ASP B O 1
ATOM 754 N N . VAL B 1 56 ? -12.642 -7.097 1.864 1.00 23.38 56 VAL B N 1
ATOM 755 C CA . VAL B 1 56 ? -13.803 -7.767 2.444 1.00 18.66 56 VAL B CA 1
ATOM 756 C C . VAL B 1 56 ? -15.080 -6.951 2.243 1.00 22.64 56 VAL B C 1
ATOM 757 O O . VAL B 1 56 ? -16.126 -7.505 1.914 1.00 20.55 56 VAL B O 1
ATOM 761 N N . ALA B 1 57 ? -14.992 -5.634 2.410 1.00 19.96 57 ALA B N 1
ATOM 762 C CA . ALA B 1 57 ? -16.143 -4.767 2.165 1.00 18.45 57 ALA B CA 1
ATOM 763 C C . ALA B 1 57 ? -16.659 -4.919 0.736 1.00 20.32 57 ALA B C 1
ATOM 764 O O . ALA B 1 57 ? -17.853 -5.108 0.515 1.00 22.54 57 ALA B O 1
ATOM 766 N N . ALA B 1 58 ? -15.755 -4.846 -0.234 1.00 22.94 58 ALA B N 1
ATOM 767 C CA . ALA B 1 58 ? -16.153 -4.903 -1.637 1.00 23.72 58 ALA B CA 1
ATOM 768 C C . ALA B 1 58 ? -16.746 -6.265 -1.987 1.00 24.86 58 ALA B C 1
ATOM 769 O O . ALA B 1 58 ? -17.670 -6.354 -2.790 1.00 23.30 58 ALA B O 1
ATOM 771 N N . LEU B 1 59 ? -16.219 -7.324 -1.375 1.00 22.67 59 LEU B N 1
ATOM 772 C CA . LEU B 1 59 ? -16.728 -8.673 -1.624 1.00 19.95 59 LEU B CA 1
ATOM 773 C C . LEU B 1 59 ? -18.081 -8.909 -0.948 1.00 25.82 59 LEU B C 1
ATOM 774 O O . LEU B 1 59 ? -18.936 -9.626 -1.478 1.00 27.91 59 LEU B O 1
ATOM 779 N N . MET B 1 60 ? -18.280 -8.303 0.217 1.00 20.94 60 MET B N 1
ATOM 780 C CA . MET B 1 60 ? -19.583 -8.320 0.879 1.00 21.34 60 MET B CA 1
ATOM 781 C C . MET B 1 60 ? -20.580 -7.399 0.176 1.00 26.69 60 MET B C 1
ATOM 782 O O . MET B 1 60 ? -21.782 -7.485 0.404 1.00 30.14 60 MET B O 1
ATOM 787 N N . GLY B 1 61 ? -20.083 -6.491 -0.653 1.00 22.61 61 GLY B N 1
ATOM 788 C CA . GLY B 1 61 ? -20.961 -5.554 -1.339 1.00 22.97 61 GLY B CA 1
ATOM 789 C C . GLY B 1 61 ? -21.473 -4.445 -0.434 1.00 29.23 61 GLY B C 1
ATOM 790 O O . GLY B 1 61 ? -22.596 -3.970 -0.589 1.00 27.87 61 GLY B O 1
ATOM 791 N N . VAL B 1 62 ? -20.651 -4.034 0.526 1.00 23.33 62 VAL B N 1
ATOM 792 C CA . VAL B 1 62 ? -21.015 -2.938 1.418 1.00 18.78 62 VAL B CA 1
ATOM 793 C C . VAL B 1 62 ? -19.889 -1.915 1.446 1.00 21.98 62 VAL B C 1
ATOM 794 O O . VAL B 1 62 ? -18.789 -2.181 0.962 1.00 24.86 62 VAL B O 1
ATOM 798 N N . SER B 1 63 ? -20.162 -0.744 2.008 1.00 23.99 63 SER B N 1
ATOM 799 C CA . SER B 1 63 ? -19.130 0.279 2.145 1.00 26.34 63 SER B CA 1
ATOM 800 C C . SER B 1 63 ? -18.088 -0.173 3.149 1.00 27.53 63 SER B C 1
ATOM 801 O O . SER B 1 63 ? -18.381 -0.965 4.052 1.00 24.28 63 SER B O 1
ATOM 804 N N . GLN B 1 64 ? -16.869 0.331 3.003 1.00 19.34 64 GLN B N 1
ATOM 805 C CA . GLN B 1 64 ? -15.838 0.031 3.976 1.00 23.43 64 GLN B CA 1
ATOM 806 C C . GLN B 1 64 ? -16.209 0.601 5.343 1.00 24.22 64 GLN B C 1
ATOM 807 O O . GLN B 1 64 ? -15.822 0.048 6.370 1.00 21.74 64 GLN B O 1
ATOM 813 N N . ALA B 1 65 ? -16.961 1.703 5.352 1.00 23.26 65 ALA B N 1
ATOM 814 C CA . ALA B 1 65 ? -17.427 2.291 6.605 1.00 26.21 65 ALA B CA 1
ATOM 815 C C . ALA B 1 65 ? -18.283 1.277 7.376 1.00 22.79 65 ALA B C 1
ATOM 816 O O . ALA B 1 65 ? -18.198 1.170 8.598 1.00 25.49 65 ALA B O 1
ATOM 818 N N . ARG B 1 66 ? -19.104 0.534 6.648 1.00 24.97 66 ARG B N 1
ATOM 819 C CA . ARG B 1 66 ? -19.933 -0.498 7.260 1.00 23.86 66 ARG B CA 1
ATOM 820 C C . ARG B 1 66 ? -19.070 -1.596 7.885 1.00 21.50 66 ARG B C 1
ATOM 821 O O . ARG B 1 66 ? -19.332 -2.035 9.002 1.00 25.92 66 ARG B O 1
ATOM 829 N N . VAL B 1 67 ? -18.036 -2.034 7.172 1.00 19.89 67 VAL B N 1
ATOM 830 C CA . VAL B 1 67 ? -17.158 -3.075 7.701 1.00 21.47 67 VAL B CA 1
ATOM 831 C C . VAL B 1 67 ? -16.350 -2.572 8.897 1.00 28.15 67 VAL B C 1
ATOM 832 O O . VAL B 1 67 ? -16.141 -3.306 9.865 1.00 21.24 67 VAL B O 1
ATOM 836 N N . SER B 1 68 ? -15.905 -1.319 8.846 1.00 28.14 68 SER B N 1
ATOM 837 C CA . SER B 1 68 ? -15.193 -0.742 9.983 1.00 18.60 68 SER B CA 1
ATOM 838 C C . SER B 1 68 ? -16.091 -0.734 11.217 1.00 24.81 68 SER B C 1
ATOM 839 O O . SER B 1 68 ? -15.647 -1.037 12.326 1.00 34.23 68 SER B O 1
ATOM 842 N N . LYS B 1 69 ? -17.363 -0.409 11.006 1.00 24.86 69 LYS B N 1
ATOM 843 C CA . LYS B 1 69 ? -18.360 -0.412 12.071 1.00 24.52 69 LYS B CA 1
ATOM 844 C C . LYS B 1 69 ? -18.532 -1.815 12.661 1.00 27.24 69 LYS B C 1
ATOM 845 O O . LYS B 1 69 ? -18.486 -2.000 13.876 1.00 30.63 69 LYS B O 1
ATOM 851 N N . LEU B 1 70 ? -18.717 -2.797 11.787 1.00 26.52 70 LEU B N 1
ATOM 852 C CA . LEU B 1 70 ? -18.836 -4.193 12.201 1.00 29.04 70 LEU B CA 1
ATOM 853 C C . LEU B 1 70 ? -17.622 -4.668 12.999 1.00 37.40 70 LEU B C 1
ATOM 854 O O . LEU B 1 70 ? -17.766 -5.350 14.014 1.00 34.93 70 LEU B O 1
ATOM 859 N N . GLU B 1 71 ? -16.426 -4.304 12.550 1.00 27.38 71 GLU B N 1
ATOM 860 C CA . GLU B 1 71 ? -15.210 -4.787 13.199 1.00 25.93 71 GLU B CA 1
ATOM 861 C C . GLU B 1 71 ? -14.929 -4.089 14.536 1.00 32.91 71 GLU B C 1
ATOM 862 O O . GLU B 1 71 ? -14.132 -4.571 15.338 1.00 41.27 71 GLU B O 1
ATOM 868 N N . SER B 1 72 ? -15.595 -2.966 14.784 1.00 43.41 72 SER B N 1
ATOM 869 C CA . SER B 1 72 ? -15.410 -2.240 16.038 1.00 40.36 72 SER B CA 1
ATOM 870 C C . SER B 1 72 ? -16.383 -2.708 17.122 1.00 49.06 72 SER B C 1
ATOM 871 O O . SER B 1 72 ? -16.286 -2.292 18.278 1.00 50.62 72 SER B O 1
ATOM 874 N N . GLY B 1 73 ? -17.320 -3.571 16.745 1.00 34.01 73 GLY B N 1
ATOM 875 C CA . GLY B 1 73 ? -18.346 -4.020 17.667 1.00 44.79 73 GLY B CA 1
ATOM 876 C C . GLY B 1 73 ? -17.982 -5.289 18.411 1.00 51.68 73 GLY B C 1
ATOM 877 O O . GLY B 1 73 ? -16.937 -5.890 18.164 1.00 43.03 73 GLY B O 1
ATOM 878 N N . ASP B 1 74 ? -18.850 -5.690 19.335 1.00 38.63 74 ASP B N 1
ATOM 879 C CA . ASP B 1 74 ? -18.68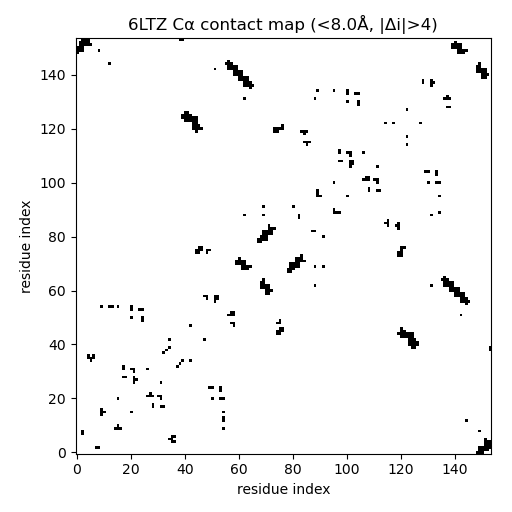3 -6.945 20.055 1.00 35.64 74 ASP B CA 1
ATOM 880 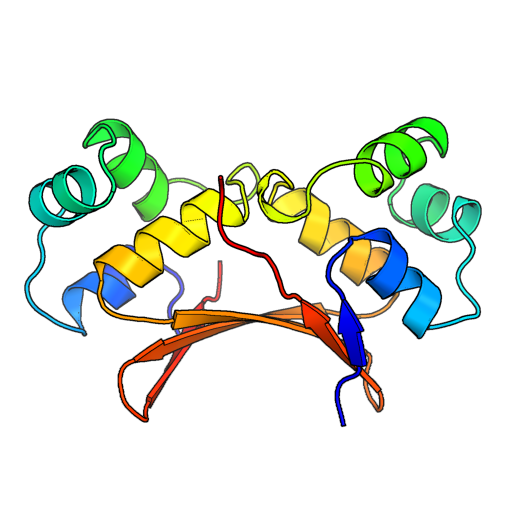C C . ASP B 1 74 ? -19.093 -8.109 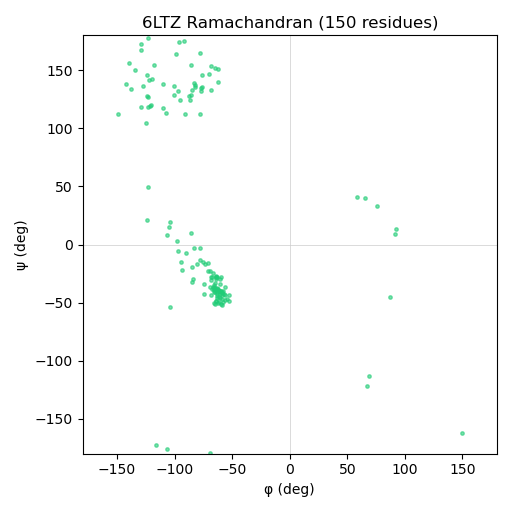19.176 1.00 25.50 74 ASP B C 1
ATOM 881 O O . ASP B 1 74 ? -20.134 -8.062 18.532 1.00 31.71 74 ASP B O 1
ATOM 886 N N . LEU B 1 75 ? -18.272 -9.151 19.156 1.00 33.49 75 LEU B N 1
ATOM 887 C CA . LEU B 1 75 ? -18.587 -10.362 18.414 1.00 34.31 75 LEU B CA 1
ATOM 888 C C . LEU B 1 75 ? -19.935 -10.937 18.864 1.00 32.54 75 LEU B C 1
ATOM 889 O O . LEU B 1 75 ? -20.711 -11.438 18.049 1.00 36.72 75 LEU B O 1
ATOM 894 N N . SER B 1 76 ? -20.229 -10.828 20.157 1.00 25.15 76 SER B N 1
ATOM 895 C CA . SER B 1 76 ? -21.469 -11.380 20.702 1.00 23.09 76 SER B CA 1
ATOM 896 C C . SER B 1 76 ? -22.720 -10.663 20.184 1.00 25.41 76 SER B C 1
ATOM 897 O O . SER B 1 76 ? -23.799 -11.245 20.157 1.00 25.95 76 SER B O 1
ATOM 900 N N . HIS B 1 77 ? -22.581 -9.406 19.767 1.00 24.42 77 HIS B N 1
ATOM 901 C CA . HIS B 1 77 ? -23.731 -8.657 19.254 1.00 26.68 77 HIS B CA 1
ATOM 902 C C . HIS B 1 77 ? -23.814 -8.660 17.726 1.00 27.80 77 HIS B C 1
ATOM 903 O O . HIS B 1 77 ? -24.693 -8.030 17.141 1.00 28.68 77 HIS B O 1
ATOM 910 N N . THR B 1 78 ? -22.898 -9.379 17.091 1.00 24.50 78 THR B N 1
ATOM 911 C CA . THR B 1 78 ? -22.899 -9.524 15.638 1.00 25.95 78 THR B CA 1
ATOM 912 C C . THR B 1 78 ? -23.987 -10.502 15.195 1.00 30.82 78 THR B C 1
ATOM 913 O O . THR B 1 78 ? -24.156 -11.564 15.797 1.00 24.04 78 THR B O 1
ATOM 917 N N . GLU B 1 79 ? -24.726 -10.148 14.148 1.00 21.17 79 GLU B N 1
ATOM 918 C CA . GLU B 1 79 ? -25.771 -11.029 13.641 1.00 24.11 79 GLU B CA 1
ATOM 919 C C . GLU B 1 79 ? -25.179 -12.184 12.842 1.00 20.56 79 GLU B C 1
ATOM 920 O O . GLU B 1 79 ? -24.157 -12.036 12.166 1.00 20.00 79 GLU B O 1
ATOM 926 N N . LEU B 1 80 ? -25.825 -13.339 12.928 1.00 20.58 80 LEU B N 1
ATOM 927 C CA . LEU B 1 80 ? -25.332 -14.543 12.268 1.00 22.29 80 LEU B CA 1
ATOM 928 C C . LEU B 1 80 ? -25.228 -14.388 10.753 1.00 23.60 80 LEU B C 1
ATOM 929 O O . LEU B 1 80 ? -24.284 -14.878 10.140 1.00 19.95 80 LEU B O 1
ATOM 934 N N . GLY B 1 81 ? -26.216 -13.730 10.151 1.00 21.56 81 GLY B N 1
ATOM 935 C CA . GLY B 1 81 ? -26.198 -13.499 8.718 1.00 21.51 81 GLY B CA 1
ATOM 936 C C . GLY B 1 81 ? -25.006 -12.654 8.296 1.00 25.30 81 GLY B C 1
ATOM 937 O O . GLY B 1 81 ? -24.403 -12.880 7.244 1.00 22.40 81 GLY B O 1
ATOM 938 N N . THR B 1 82 ? -24.672 -11.672 9.124 1.00 20.32 82 THR B N 1
ATOM 939 C CA . THR B 1 82 ? -23.543 -10.788 8.863 1.00 21.41 82 THR B CA 1
ATOM 940 C C . THR B 1 82 ? -22.223 -11.545 8.985 1.00 21.50 82 THR B C 1
ATOM 941 O O . THR B 1 82 ? -21.325 -11.400 8.152 1.00 18.56 82 THR B O 1
ATOM 945 N N . LEU B 1 83 ? -22.116 -12.371 10.021 1.00 18.15 83 LEU B N 1
ATOM 946 C CA . LEU B 1 83 ? -20.934 -13.202 10.211 1.00 17.49 83 LEU B CA 1
ATOM 947 C C . LEU B 1 83 ? -20.758 -14.151 9.029 1.00 17.12 83 LEU B C 1
ATOM 948 O O . LEU B 1 83 ? -19.652 -14.346 8.533 1.00 17.96 83 LEU B O 1
ATOM 953 N N . GLN B 1 84 ? -21.860 -14.742 8.580 1.00 18.12 84 GLN B N 1
ATOM 954 C CA . GLN B 1 84 ? -21.812 -15.654 7.444 1.00 20.14 84 GLN B CA 1
ATOM 955 C C . GLN B 1 84 ? -21.268 -14.972 6.194 1.00 21.28 84 GLN B C 1
ATOM 956 O O . GLN B 1 84 ? -20.409 -15.515 5.504 1.00 20.57 84 GLN B O 1
ATOM 962 N N . ALA B 1 85 ? -21.786 -13.781 5.909 1.00 20.02 85 ALA B N 1
ATOM 963 C CA . ALA B 1 85 ? -21.382 -13.020 4.730 1.00 23.41 85 ALA B CA 1
ATOM 964 C C . ALA B 1 85 ? -19.915 -12.607 4.800 1.00 19.68 85 ALA B C 1
ATOM 965 O O . ALA B 1 85 ? -19.196 -12.620 3.794 1.00 18.29 85 ALA B O 1
ATOM 967 N N . TYR B 1 86 ? -19.486 -12.230 5.999 1.00 19.03 86 TYR B N 1
ATOM 968 C CA . TYR B 1 86 ? -18.111 -11.812 6.259 1.00 17.56 86 TYR B CA 1
ATOM 969 C C . TYR B 1 86 ? -17.135 -12.954 6.016 1.00 20.96 86 TYR B C 1
ATOM 970 O O . TYR B 1 86 ? -16.122 -12.795 5.332 1.00 17.96 86 TYR B O 1
ATOM 979 N N . VAL B 1 87 ? -17.444 -14.120 6.576 1.00 18.33 87 VAL B N 1
ATOM 980 C CA . VAL B 1 87 ? -16.597 -15.281 6.377 1.00 16.48 87 VAL B CA 1
ATOM 981 C C . VAL B 1 87 ? -16.635 -15.733 4.915 1.00 17.71 87 VAL B C 1
ATOM 982 O O . VAL B 1 87 ? -15.614 -16.154 4.371 1.00 17.90 87 VAL B O 1
ATOM 986 N N . ALA B 1 88 ? -17.794 -15.624 4.266 1.00 17.15 88 ALA B N 1
ATOM 987 C CA . ALA B 1 88 ? -17.901 -16.009 2.852 1.00 18.20 88 ALA B CA 1
ATOM 988 C C . ALA B 1 88 ? -17.054 -15.102 1.956 1.00 21.88 88 ALA B C 1
ATOM 989 O O . ALA B 1 88 ? -16.406 -15.561 1.014 1.00 18.72 88 ALA B O 1
ATOM 991 N N . ALA B 1 89 ? -17.065 -13.809 2.252 1.00 20.52 89 ALA B N 1
ATOM 992 C CA . ALA B 1 89 ? -16.225 -12.856 1.533 1.00 24.45 89 ALA B CA 1
ATOM 993 C C . ALA B 1 89 ? -14.738 -13.191 1.682 1.00 23.50 89 ALA B C 1
ATOM 994 O O . ALA B 1 89 ? -13.941 -12.917 0.788 1.00 24.13 89 ALA B O 1
ATOM 996 N N . LEU B 1 90 ? -14.372 -13.793 2.810 1.00 20.93 90 LEU B N 1
ATOM 997 C CA . LEU B 1 90 ? -12.984 -14.181 3.065 1.00 18.66 90 LEU B CA 1
ATOM 998 C C . LEU B 1 90 ? -12.616 -15.521 2.422 1.00 26.42 90 LEU B C 1
ATOM 999 O O . LEU B 1 90 ? -11.473 -15.976 2.516 1.00 22.46 90 LEU B O 1
ATOM 1004 N N . GLY B 1 91 ? -13.591 -16.164 1.791 1.00 21.53 91 GLY B N 1
ATOM 1005 C CA . GLY B 1 91 ? -13.329 -17.400 1.068 1.00 23.20 91 GLY B CA 1
ATOM 1006 C C . GLY B 1 91 ? -13.550 -18.637 1.914 1.00 21.31 91 GLY B C 1
ATOM 1007 O O . GLY B 1 91 ? -13.157 -19.740 1.534 1.00 22.03 91 GLY B O 1
ATOM 1008 N N . GLY B 1 92 ? -14.189 -18.462 3.066 1.00 20.92 92 GLY B N 1
ATOM 1009 C CA . GLY B 1 92 ? -14.423 -19.583 3.962 1.00 19.77 92 GLY B CA 1
ATOM 1010 C C . GLY B 1 92 ? -15.895 -19.898 4.158 1.00 23.18 92 GLY B C 1
ATOM 1011 O O . GLY B 1 92 ? -16.758 -19.345 3.483 1.00 18.86 92 GLY B O 1
ATOM 1012 N N . HIS B 1 93 ? -16.180 -20.804 5.083 1.00 21.87 93 HIS B N 1
ATOM 1013 C CA . HIS B 1 93 ? -17.558 -21.085 5.452 1.00 27.51 93 HIS B CA 1
ATOM 1014 C C . HIS B 1 93 ? -17.663 -21.280 6.956 1.00 25.27 93 HIS B C 1
ATOM 1015 O O . HIS B 1 93 ? -16.680 -21.599 7.625 1.00 25.17 93 HIS B O 1
ATOM 1022 N N . LEU B 1 94 ? -18.859 -21.060 7.485 1.00 26.39 94 LEU B N 1
ATOM 1023 C CA . LEU B 1 94 ? -19.110 -21.228 8.911 1.00 31.78 94 LEU B CA 1
ATOM 1024 C C . LEU B 1 94 ? -19.433 -22.668 9.267 1.00 37.53 94 LEU B C 1
ATOM 1025 O O . LEU B 1 94 ? -20.242 -23.311 8.600 1.00 45.62 94 LEU B O 1
ATOM 1030 N N . ARG B 1 95 ? -18.797 -23.172 10.317 1.00 29.75 95 ARG B N 1
ATOM 1031 C CA . ARG B 1 95 ? -19.292 -24.365 10.984 1.00 32.73 95 ARG B CA 1
ATOM 1032 C C . ARG B 1 95 ? -19.818 -23.950 12.352 1.00 45.58 95 ARG B C 1
ATOM 1033 O O . ARG B 1 95 ? -19.073 -23.424 13.183 1.00 33.51 95 ARG B O 1
ATOM 1041 N N . ILE B 1 96 ? -21.115 -24.160 12.561 1.00 31.51 96 ILE B N 1
ATOM 1042 C CA . ILE B 1 96 ? -21.756 -23.829 13.825 1.00 30.96 96 ILE B CA 1
ATOM 1043 C C . ILE B 1 96 ? -22.084 -25.107 14.570 1.00 39.72 96 ILE B C 1
ATOM 1044 O O . ILE B 1 96 ? -22.924 -25.897 14.139 1.00 36.94 96 ILE B O 1
ATOM 1049 N N . VAL B 1 97 ? -21.404 -25.303 15.690 1.00 31.00 97 VAL B N 1
ATOM 1050 C CA . VAL B 1 97 ? -21.469 -26.554 16.416 1.00 40.44 97 VAL B CA 1
ATOM 1051 C C . VAL B 1 97 ? -21.950 -26.321 17.838 1.00 35.96 97 VAL B C 1
ATOM 1052 O O . VAL B 1 97 ? -21.624 -25.313 18.463 1.00 33.52 97 VAL B O 1
ATOM 1056 N N . ALA B 1 98 ? -22.763 -27.242 18.333 1.00 38.97 98 ALA B N 1
ATOM 1057 C CA . ALA B 1 98 ? -23.141 -27.227 19.730 1.00 36.44 98 ALA B CA 1
ATOM 1058 C C . ALA B 1 98 ? -22.719 -28.540 20.382 1.00 45.58 98 ALA B C 1
ATOM 1059 O O . ALA B 1 98 ? -23.143 -29.623 19.969 1.00 40.28 98 ALA B O 1
ATOM 1061 N N . GLU B 1 99 ? -21.852 -28.438 21.380 1.00 31.60 99 GLU B N 1
ATOM 1062 C CA . GLU B 1 99 ? -21.373 -29.607 22.097 1.00 32.56 99 GLU B CA 1
ATOM 1063 C C . GLU B 1 99 ? -22.316 -29.969 23.234 1.00 43.73 99 GLU B C 1
ATOM 1064 O O . GLU B 1 99 ? -22.612 -29.144 24.099 1.00 33.08 99 GLU B O 1
ATOM 1070 N N . PHE B 1 100 ? -22.781 -31.210 23.226 1.00 37.10 100 PHE B N 1
ATOM 1071 C CA . PHE B 1 100 ? -23.641 -31.711 24.284 1.00 38.51 100 PHE B CA 1
ATOM 1072 C C . PHE B 1 100 ? -23.025 -32.970 24.865 1.00 38.47 100 PHE B C 1
ATOM 1073 O O . PHE B 1 100 ? -23.053 -34.032 24.245 1.00 42.79 100 PHE B O 1
ATOM 1081 N N . GLY B 1 101 ? -22.449 -32.838 26.054 1.00 35.03 101 GLY B N 1
ATOM 1082 C CA . GLY B 1 101 ? -21.694 -33.921 26.651 1.00 39.01 101 GLY B CA 1
ATOM 1083 C C . GLY B 1 101 ? -20.442 -34.163 25.833 1.00 51.92 101 GLY B C 1
ATOM 1084 O O . GLY B 1 101 ? -19.628 -33.258 25.646 1.00 50.87 101 GLY B O 1
ATOM 1085 N N . GLU B 1 102 ? -20.292 -35.380 25.327 1.00 49.13 102 GLU B N 1
ATOM 1086 C CA . GLU B 1 102 ? -19.148 -35.697 24.489 1.00 55.30 102 GLU B CA 1
ATOM 1087 C C . GLU B 1 102 ? -19.582 -35.827 23.031 1.00 54.99 102 GLU B C 1
ATOM 1088 O O . GLU B 1 102 ? -18.802 -36.238 22.174 1.00 58.13 102 GLU B O 1
ATOM 1094 N N . ASN B 1 103 ? -20.836 -35.470 22.766 1.00 56.10 103 ASN B N 1
ATOM 1095 C CA . ASN B 1 103 ? -21.372 -35.426 21.410 1.00 58.22 103 ASN B CA 1
ATOM 1096 C C . ASN B 1 103 ? -21.355 -33.993 20.882 1.00 57.30 103 ASN B C 1
ATOM 1097 O O . ASN B 1 103 ? -21.211 -33.044 21.651 1.00 62.85 103 ASN B O 1
ATOM 1102 N N . THR B 1 104 ? -21.503 -33.837 19.568 1.00 50.49 104 THR B N 1
ATOM 1103 C CA . THR B 1 104 ? -21.592 -32.496 18.943 1.00 55.44 104 THR B CA 1
ATOM 1104 C C . THR B 1 104 ? -22.690 -32.538 17.886 1.00 53.72 104 THR B C 1
ATOM 1105 O O . THR B 1 104 ? -22.679 -33.481 17.096 1.00 61.43 104 THR B O 1
ATOM 1109 N N . VAL B 1 105 ? -23.560 -31.542 17.857 1.00 49.69 105 VAL B N 1
ATOM 1110 C CA . VAL B 1 105 ? -24.641 -31.449 16.837 1.00 56.72 105 VAL B CA 1
ATOM 1111 C C . VAL B 1 105 ? -24.299 -30.277 15.907 1.00 57.20 105 VAL B C 1
ATOM 1112 O O . VAL B 1 105 ? -23.895 -29.248 16.405 1.00 46.98 105 VAL B O 1
ATOM 1116 N N . GLU B 1 106 ? -24.478 -30.426 14.603 1.00 57.33 106 GLU B N 1
ATOM 1117 C CA . GLU B 1 106 ? -24.139 -29.319 13.681 1.00 61.66 106 GLU B CA 1
ATOM 1118 C C . GLU B 1 106 ? -25.416 -28.581 13.295 1.00 66.61 106 GLU B C 1
ATOM 1119 O O . GLU B 1 106 ? -26.352 -29.242 12.894 1.00 72.49 106 GLU B O 1
ATOM 1125 N N . LEU B 1 107 ? -25.441 -27.260 13.439 1.00 55.84 107 LEU B N 1
ATOM 1126 C CA . LEU B 1 107 ? -26.657 -26.483 13.097 1.00 66.51 107 LEU B CA 1
ATOM 1127 C C . LEU B 1 107 ? -26.584 -26.125 11.615 1.00 71.69 107 LEU B C 1
ATOM 1128 O O . LEU B 1 107 ? -25.554 -25.600 11.195 1.00 62.02 107 LEU B O 1
ATOM 1133 N N . THR B 1 108 ? -27.637 -26.429 10.858 1.00 77.37 108 THR B N 1
ATOM 1134 C CA . THR B 1 108 ? -27.617 -26.224 9.385 1.00 85.23 108 THR B CA 1
ATOM 1135 C C . THR B 1 108 ? -28.266 -24.906 8.956 1.00 90.25 108 THR B C 1
ATOM 1136 O O . THR B 1 108 ? -28.203 -24.597 7.744 1.00 88.33 108 THR B O 1
ATOM 1140 N N . ALA B 1 109 ? -28.858 -24.172 9.898 1.00 83.31 109 ALA B N 1
ATOM 1141 C CA . ALA B 1 109 ? -29.516 -22.889 9.575 1.00 81.78 109 ALA B CA 1
ATOM 1142 C C . ALA B 1 109 ? -28.451 -21.839 9.232 1.00 80.36 109 ALA B C 1
ATOM 1143 O O . ALA B 1 109 ? -28.432 -21.399 8.078 1.00 69.21 109 ALA B O 1
#

Sequence (154 aa):
VLAHRLAEIRKALGHARQADVAALMGVSQARVSKLESGDLSHTELGTLQAYVAALGGHLRIVAEFGENTVELTALEHHDAVLAHRLAEIRKALGHARQADVAALMGVSQARVSKLESGDLSHTELGTLQAYVAALGGHLRIVAEFGENTVELTA

Nearest PDB structures (foldseek):
  6ltz-assembly1_B  TM=1.013E+00  e=1.101E-13  Mycobacterium tuberculosis H37Rv
  6lty-assembly1_B  TM=9.263E-01  e=5.847E-11  Mycobacterium tuberculosis H37Rv
  6lty-assembly1_A  TM=9.217E-01  e=5.477E-11  Mycobacterium tuberculosis H37Rv
  6ltz-assembly1_A  TM=8.746E-01  e=2.307E-10  Mycobacterium tuberculosis H37Rv
  7ewc-assembly2_C  TM=6.884E-01  e=5.083E-06  Mycobacterium tuberculosis H37Rv

Foldseek 3Di:
DDDPFPVVVLVVLDDDDLVQLCVQLVHDSVVSVCRGPPDCPPPQLQNVQSSQVSSVHGDWDKDDDDVDIDTDPPSHDD/DDDDDQFLVVVVVVVPPQDLCQLCVLLPHDSVVSVVRRVDGPVPDDPVRSQSSQVSSVHGDWDWDDDPNDIDTDPD

Secondary structure (DSSP, 8-state):
-EESSHHHHHHHS----HHHHHHHHTS-HHHHHHHHHS-GGG-BHHHHHHHHHHTT-EEEEEEEETTEEEEE---S--/-PEEESSHHHHHHHHSS--HHHHHHHHTS-HHHHHHHHTS-GGGSBHHHHHHHHHHTT-EEEEEEEETTEEEEE--

InterPro domains:
  IPR001387 Cro/C1-type, helix-turn-helix domain [PF01381] (41-95)
  IPR001387 Cro/C1-type, helix-turn-helix domain [PS50943] (41-97)
  IPR001387 Cro/C1-type, helix-turn-helix domain [SM00530] (40-97)
  IPR001387 Cro/C1-type, helix-turn-helix domain [cd00093] (38-91)
  IPR010982 Lambda repressor-like, DNA-binding domain superfamily [G3DSA:1.10.260.40] (24-99)
  IPR010982 Lambda repressor-like, DNA-binding domain superfamily [SSF47413] (30-105)

Solvent-accessible surface area: 8367 Å² total; per-residue (Å²): 124,126,8,109,127,6,19,86,4,13,144,84,59,33,177,28,171,59,46,66,0,3,81,118,30,66,40,61,102,62,94,0,45,127,9,12,90,40,107,14,41,140,22,56,0,1,16,4,27,32,0,0,47,20,25,66,14,103,5,70,0,9,0,41,24,75,176,95,39,2,24,4,36,66,13,112,55,227,193,36,70,103,0,96,88,2,12,57,0,28,132,47,39,62,139,10,177,44,47,60,0,3,80,124,39,65,56,70,82,76,114,0,53,146,24,14,81,29,86,5,6,97,14,61,12,22,25,0,104,42,0,0,61,18,12,68,14,105,33,76,15,3,0,56,20,73,176,106,59,20,53,13,71,65

Radius of gyration: 15.79 Å; Cα contacts (8 Å, |Δi|>4): 258; chains: 2; bounding box: 39×38×33 Å

Organism: Mycobacterium tuberculosis (strain ATCC 25618 / H37Rv) (NCBI:txid83332)

B-factor: mean 39.46, std 18.1, range [16.36, 110.71]